Protein AF-A0A7C6DHV8-F1 (afdb_monomer)

Mean predicted aligned error: 17.05 Å

Foldseek 3Di:
DDDDDDDDDDDDDDDDDDDPPPDPPPPVVVPVVVPPDPPVPPVPVVVVVVVVVVVVVFVVQAFDFPVVVCVPQNQACDAPPDDPPDPPVVCPVVSQQGQKGWGWDQDPVRWIKIWIFGHDGGGTHGIDIHGDPPPPPPD

Radius of gyration: 31.38 Å; Cα contacts (8 Å, |Δi|>4): 122; chains: 1; bounding box: 80×44×78 Å

pLDDT: mean 70.02, std 20.0, range [43.06, 97.81]

Secondary structure (DSSP, 8-state):
--------------------SSSSSSTTTTTTGGGS---------HHHHHHHHHHHHHHHHTT-BHHHHHHHH-S-SEETTB-TTS-HHHHHHHHHH-SEEEEEEE-TTS-EEEEEEEEETTEEEEEEEE---------

Sequence (139 aa):
MQARRSSRGRSIAIWLVAAAAGAGLLWVAGRALRRSSVRARPVTDSRGEDFEAFQRLRRAIIGSNKAMITGVFGPPHASAGFASMAPAMLMHSDAARAATWYYPLWRRSGQRAVLVVQFDHDVARDAMLLHPPSTRRMQ

Structure (mmCIF, N/CA/C/O backbone):
data_AF-A0A7C6DHV8-F1
#
_entry.id   AF-A0A7C6DHV8-F1
#
loop_
_atom_site.group_PDB
_atom_site.id
_atom_site.type_symbol
_atom_site.label_atom_id
_atom_site.label_alt_id
_atom_site.label_comp_id
_atom_site.label_asym_id
_atom_site.label_entity_id
_atom_site.label_seq_id
_atom_site.pdbx_PDB_ins_code
_atom_site.Cartn_x
_atom_site.Cartn_y
_atom_site.Cartn_z
_atom_site.occupancy
_atom_site.B_iso_or_equiv
_atom_site.auth_seq_id
_atom_site.auth_comp_id
_atom_site.au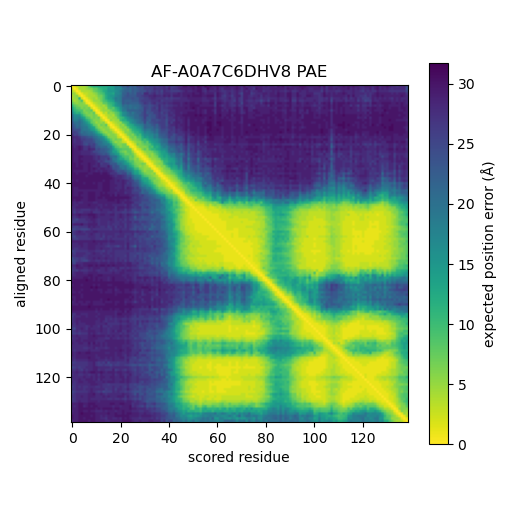th_asym_id
_atom_site.auth_atom_id
_atom_site.pdbx_PDB_model_num
ATOM 1 N N . MET A 1 1 ? -58.840 34.000 -44.389 1.00 47.81 1 MET A N 1
ATOM 2 C CA . MET A 1 1 ? -59.736 32.830 -44.545 1.00 47.81 1 MET A CA 1
ATOM 3 C C . MET A 1 1 ? -59.340 31.822 -43.470 1.00 47.81 1 MET A C 1
ATOM 5 O O . MET A 1 1 ? -58.216 31.355 -43.510 1.00 47.81 1 MET A O 1
ATOM 9 N N . GLN A 1 2 ? -60.002 31.797 -42.304 1.00 47.19 2 GLN A N 1
ATOM 10 C CA . GLN A 1 2 ? -61.169 30.945 -41.965 1.00 47.19 2 GLN A CA 1
ATOM 11 C C . GLN A 1 2 ? -60.953 29.461 -42.322 1.00 47.19 2 GLN A C 1
ATOM 13 O O . GLN A 1 2 ? -60.595 29.184 -43.452 1.00 47.19 2 GLN A O 1
ATOM 18 N N . ALA A 1 3 ? -61.259 28.441 -41.517 1.00 45.97 3 ALA A N 1
ATOM 19 C CA . ALA A 1 3 ? -61.646 28.257 -40.114 1.00 45.97 3 ALA A CA 1
ATOM 20 C C . ALA A 1 3 ? -61.925 26.741 -39.918 1.00 45.97 3 ALA A C 1
ATOM 22 O O . ALA A 1 3 ? -62.131 26.034 -40.898 1.00 45.97 3 ALA A O 1
ATOM 23 N N . ARG A 1 4 ? -62.107 26.335 -38.648 1.00 56.47 4 ARG A N 1
ATOM 24 C CA . ARG A 1 4 ? -62.794 25.131 -38.103 1.00 56.47 4 ARG A CA 1
ATOM 25 C C . ARG A 1 4 ? -61.866 23.999 -37.643 1.00 56.47 4 ARG A C 1
ATOM 27 O O . ARG A 1 4 ? -61.171 23.404 -38.444 1.00 56.47 4 ARG A O 1
ATOM 34 N N . ARG A 1 5 ? -61.704 23.743 -36.333 1.00 55.50 5 ARG A N 1
ATOM 35 C CA . ARG A 1 5 ? -62.658 23.269 -35.285 1.00 55.50 5 ARG A CA 1
ATOM 36 C C . ARG A 1 5 ? -63.347 21.941 -35.629 1.00 55.50 5 ARG A C 1
ATOM 38 O O . ARG A 1 5 ? -64.324 21.967 -36.362 1.00 55.50 5 ARG A O 1
ATOM 45 N N . SER A 1 6 ? -63.003 20.878 -34.897 1.00 54.94 6 SER A N 1
ATOM 46 C CA . SER A 1 6 ? -63.907 20.198 -33.941 1.00 54.94 6 SER A CA 1
ATOM 47 C C . SER A 1 6 ? -63.129 19.114 -33.170 1.00 54.94 6 SER A C 1
ATOM 49 O O . SER A 1 6 ? -62.371 18.384 -33.787 1.00 54.94 6 SER A O 1
ATOM 51 N N . SER A 1 7 ? -63.136 19.067 -31.827 1.00 50.38 7 SER A N 1
ATOM 52 C CA . SER A 1 7 ? -64.203 18.490 -30.971 1.00 50.38 7 SER A CA 1
ATOM 53 C C . SER A 1 7 ? -64.359 16.981 -31.233 1.00 50.38 7 SER A C 1
ATOM 55 O O . SER A 1 7 ? -64.551 16.626 -32.382 1.00 50.38 7 SER A O 1
ATOM 57 N N . ARG A 1 8 ? -64.395 16.032 -30.294 1.00 52.41 8 ARG A N 1
ATOM 58 C CA . ARG A 1 8 ? -64.699 15.981 -28.853 1.00 52.41 8 ARG A CA 1
ATOM 59 C C . ARG A 1 8 ? -64.439 14.527 -28.406 1.00 52.41 8 ARG A C 1
ATOM 61 O O . ARG A 1 8 ? -64.595 13.618 -29.209 1.00 52.41 8 ARG A O 1
ATOM 68 N N . GLY A 1 9 ? -64.184 14.331 -27.115 1.00 47.72 9 GLY A N 1
ATOM 69 C CA . GLY A 1 9 ? -64.211 13.033 -26.419 1.00 47.72 9 GLY A CA 1
ATOM 70 C C . GLY A 1 9 ? -63.106 13.022 -25.366 1.00 47.72 9 GLY A C 1
ATOM 71 O O . GLY A 1 9 ? -61.973 12.731 -25.700 1.00 47.72 9 GLY A O 1
ATOM 72 N N . ARG A 1 10 ? -63.259 13.524 -24.132 1.00 51.81 10 ARG A N 1
ATOM 73 C CA . ARG A 1 10 ? -64.333 13.370 -23.129 1.00 51.81 10 ARG A CA 1
ATOM 74 C C . ARG A 1 10 ? -64.645 11.909 -22.788 1.00 51.81 10 ARG A C 1
ATOM 76 O O . ARG A 1 10 ? -65.670 11.406 -23.215 1.00 51.81 10 ARG A O 1
ATOM 83 N N . SER A 1 11 ? -63.790 11.340 -21.937 1.00 49.16 11 SER A N 1
ATOM 84 C CA . SER A 1 11 ? -64.122 10.343 -20.903 1.00 49.16 11 SER A CA 1
ATOM 85 C C . SER A 1 11 ? -63.106 10.543 -19.767 1.00 49.16 11 SER A C 1
ATOM 87 O O . SER A 1 11 ? -62.008 10.010 -19.813 1.00 49.16 11 SER A O 1
ATOM 89 N N . ILE A 1 12 ? -63.234 11.557 -18.907 1.00 54.22 12 ILE A N 1
ATOM 90 C CA . ILE A 1 12 ? -63.965 11.506 -17.627 1.00 54.22 12 ILE A CA 1
ATOM 91 C C . ILE A 1 12 ? -64.208 10.070 -17.145 1.00 54.22 12 ILE A C 1
ATOM 93 O O . ILE A 1 12 ? -65.238 9.478 -17.437 1.00 54.22 12 ILE A O 1
ATOM 97 N N . ALA A 1 13 ? -63.271 9.551 -16.358 1.00 53.28 13 ALA A N 1
ATOM 98 C CA . ALA A 1 13 ? -63.557 8.547 -15.344 1.00 53.28 13 ALA A CA 1
ATOM 99 C C . ALA A 1 13 ? -62.917 9.029 -14.041 1.00 53.28 13 ALA A C 1
ATOM 101 O O . ALA A 1 13 ? -61.777 8.724 -13.702 1.00 53.28 13 ALA A O 1
ATOM 102 N N . ILE A 1 14 ? -63.676 9.891 -13.373 1.00 53.91 14 ILE A N 1
ATOM 103 C CA . ILE A 1 14 ? -63.526 10.223 -11.965 1.00 53.91 14 ILE A CA 1
ATOM 104 C C . ILE A 1 14 ? -63.864 8.940 -11.203 1.00 53.91 14 ILE A C 1
ATOM 106 O O . ILE A 1 14 ? -65.024 8.542 -11.185 1.00 53.91 14 ILE A O 1
ATOM 110 N N . TRP A 1 15 ? -62.875 8.309 -10.577 1.00 50.47 15 TRP A N 1
ATOM 111 C CA . TRP A 1 15 ? -63.130 7.426 -9.442 1.00 50.47 15 TRP A CA 1
ATOM 112 C C . TRP A 1 15 ? -62.610 8.118 -8.194 1.00 50.47 15 TRP A C 1
ATOM 114 O O . TRP A 1 15 ? -61.416 8.215 -7.924 1.00 50.47 15 TRP A O 1
ATOM 124 N N . LEU A 1 16 ? -63.581 8.701 -7.511 1.00 49.03 16 LEU A N 1
ATOM 125 C CA . LEU A 1 16 ? -63.501 9.318 -6.208 1.00 49.03 16 LEU A CA 1
ATOM 126 C C . LEU A 1 16 ? -63.778 8.220 -5.164 1.00 49.03 16 LEU A C 1
ATOM 128 O O . LEU A 1 16 ? -64.612 7.348 -5.394 1.00 49.03 16 LEU A O 1
ATOM 132 N N . VAL A 1 17 ? -63.157 8.385 -3.995 1.00 45.34 17 VAL A N 1
ATOM 133 C CA . VAL A 1 17 ? -63.607 7.949 -2.658 1.00 45.34 17 VAL A CA 1
ATOM 134 C C . VAL A 1 17 ? -62.862 6.776 -1.989 1.00 45.34 17 VAL A C 1
ATOM 136 O O . VAL A 1 17 ? -62.861 5.640 -2.441 1.00 45.34 17 VAL A O 1
ATOM 139 N N . ALA A 1 18 ? -62.373 7.135 -0.792 1.00 43.88 18 ALA A N 1
ATOM 140 C CA . ALA A 1 18 ? -62.173 6.357 0.434 1.00 43.88 18 ALA A CA 1
ATOM 141 C C . ALA A 1 18 ? -60.880 5.556 0.632 1.00 43.88 18 ALA A C 1
ATOM 143 O O . ALA A 1 18 ? -60.786 4.393 0.266 1.00 43.88 18 ALA A O 1
ATOM 144 N N . ALA A 1 19 ? -59.972 6.139 1.427 1.00 46.16 19 ALA A N 1
ATOM 145 C CA . ALA A 1 19 ? -59.460 5.479 2.638 1.00 46.16 19 ALA A CA 1
ATOM 146 C C . ALA A 1 19 ? -58.757 6.490 3.570 1.00 46.16 19 ALA A C 1
ATOM 148 O O . ALA A 1 19 ? -57.554 6.426 3.815 1.00 46.16 19 ALA A O 1
ATOM 149 N N . ALA A 1 20 ? -59.520 7.439 4.117 1.00 50.28 20 ALA A N 1
ATOM 150 C CA . ALA A 1 20 ? -59.099 8.246 5.261 1.00 50.28 20 ALA A CA 1
ATOM 151 C C . ALA A 1 20 ? -59.541 7.547 6.560 1.00 50.28 20 ALA A C 1
ATOM 153 O O . ALA A 1 20 ? -60.569 7.907 7.115 1.00 50.28 20 ALA A O 1
ATOM 154 N N . ALA A 1 21 ? -58.815 6.513 7.009 1.00 47.78 21 ALA A N 1
ATOM 155 C CA . ALA A 1 21 ? -59.006 5.916 8.348 1.00 47.78 21 ALA A CA 1
ATOM 156 C C . ALA A 1 21 ? -57.865 4.975 8.811 1.00 47.78 21 ALA A C 1
ATOM 158 O O . ALA A 1 21 ? -58.087 4.132 9.673 1.00 47.78 21 ALA A O 1
ATOM 159 N N . GLY A 1 22 ? -56.650 5.059 8.249 1.00 43.34 22 GLY A N 1
ATOM 160 C CA . GLY A 1 22 ? -55.616 4.031 8.480 1.00 43.34 22 GLY A CA 1
ATOM 161 C C . GLY A 1 22 ? -54.220 4.518 8.871 1.00 43.34 22 GLY A C 1
ATOM 162 O O . GLY A 1 22 ? -53.310 3.703 8.953 1.00 43.34 22 GLY A O 1
ATOM 163 N N . ALA A 1 23 ? -54.005 5.819 9.089 1.00 46.62 23 ALA A N 1
ATOM 164 C CA . ALA A 1 23 ? -52.652 6.377 9.239 1.00 46.62 23 ALA A CA 1
ATOM 165 C C . ALA A 1 23 ? -52.288 6.831 10.668 1.00 46.62 23 ALA A C 1
ATOM 167 O O . ALA A 1 23 ? -51.226 7.411 10.870 1.00 46.62 23 ALA A O 1
ATOM 168 N N . GLY A 1 24 ? -53.143 6.581 11.668 1.00 43.56 24 GLY A N 1
ATOM 169 C CA . GLY A 1 24 ? -52.908 7.023 13.053 1.00 43.56 24 GLY A CA 1
ATOM 170 C C . GLY A 1 24 ? -52.180 6.016 13.955 1.00 43.56 24 GLY A C 1
ATOM 171 O O . GLY A 1 24 ? -51.538 6.411 14.921 1.00 43.56 24 GLY A O 1
ATOM 172 N N . LEU A 1 25 ? -52.238 4.717 13.643 1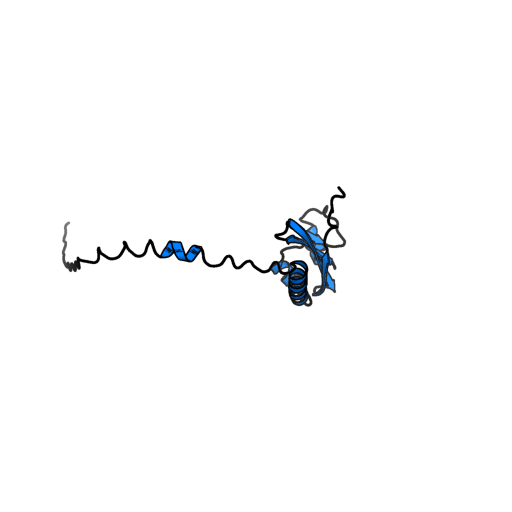.00 45.84 25 LEU A N 1
ATOM 173 C CA . LEU A 1 25 ? -51.753 3.647 14.536 1.00 45.84 25 LEU A CA 1
ATOM 174 C C . LEU A 1 25 ? -50.368 3.086 14.176 1.00 45.84 25 LEU A C 1
ATOM 176 O O . LEU A 1 25 ? -49.782 2.346 14.961 1.00 45.84 25 LEU A O 1
ATOM 180 N N . LEU A 1 26 ? -49.796 3.479 13.036 1.00 48.28 26 LEU A N 1
ATOM 181 C CA . LEU A 1 26 ? -48.480 2.998 12.594 1.00 48.28 26 LEU A CA 1
ATOM 182 C C . LEU A 1 26 ? -47.299 3.836 13.105 1.00 48.28 26 LEU A C 1
ATOM 184 O O . LEU A 1 26 ? -46.161 3.370 13.069 1.00 48.28 26 LEU A O 1
ATOM 188 N N . TRP A 1 27 ? -47.532 5.043 13.629 1.00 46.44 27 TRP A N 1
ATOM 189 C CA . TRP A 1 27 ? -46.426 5.916 14.038 1.00 46.44 27 TRP A CA 1
ATOM 190 C C . TRP A 1 27 ? -45.924 5.672 15.471 1.00 46.44 27 TRP A C 1
ATOM 192 O O . TRP A 1 27 ? -44.782 5.998 15.790 1.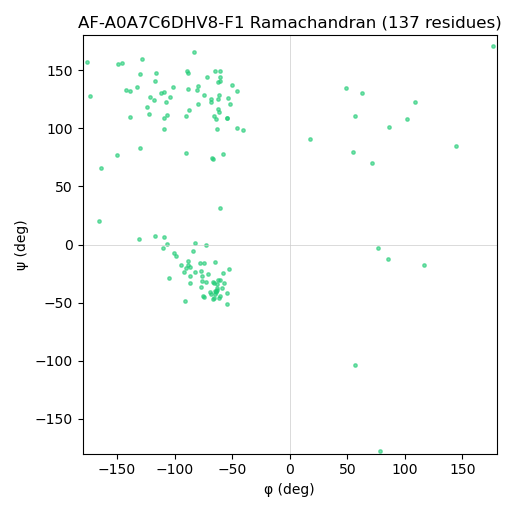00 46.44 27 TRP A O 1
ATOM 202 N N . VAL A 1 28 ? -46.720 5.021 16.327 1.00 49.62 28 VAL A N 1
ATOM 203 C CA . VAL A 1 28 ? -46.320 4.728 17.719 1.00 49.62 28 VAL A CA 1
ATOM 204 C C . VAL A 1 28 ? -45.522 3.418 17.831 1.00 49.62 28 VAL A C 1
ATOM 206 O O . VAL A 1 28 ? -44.635 3.309 18.677 1.00 49.62 28 VAL A O 1
ATOM 209 N N . ALA A 1 29 ? -45.717 2.458 16.918 1.00 48.53 29 ALA A N 1
ATOM 210 C CA . ALA A 1 29 ? -44.968 1.194 16.918 1.00 48.53 29 ALA A CA 1
ATOM 211 C C . ALA A 1 29 ? -43.526 1.320 16.374 1.00 48.53 29 ALA A C 1
ATOM 213 O O . ALA A 1 29 ? -42.652 0.529 16.727 1.00 48.53 29 ALA A O 1
ATOM 214 N N . GLY A 1 30 ? -43.231 2.344 15.563 1.00 43.06 30 GLY A N 1
ATOM 215 C CA . GLY A 1 30 ? -41.911 2.521 14.942 1.00 43.06 30 GLY A CA 1
ATOM 216 C C . GLY A 1 30 ? -40.805 3.013 15.885 1.00 43.06 30 GLY A C 1
ATOM 217 O O . GLY A 1 30 ? -39.622 2.905 15.558 1.00 43.06 30 GLY A O 1
ATOM 218 N N . ARG A 1 31 ? -41.150 3.547 17.066 1.00 49.88 31 ARG A N 1
ATOM 219 C CA . ARG A 1 31 ? -40.158 4.150 17.977 1.00 49.88 31 ARG A CA 1
ATOM 220 C C . ARG A 1 31 ? -39.623 3.186 19.042 1.00 49.88 31 ARG A C 1
ATOM 222 O O . ARG A 1 31 ? -38.542 3.430 19.575 1.00 49.88 31 ARG A O 1
ATOM 229 N N . ALA A 1 32 ? -40.311 2.073 19.303 1.00 47.34 32 ALA A N 1
ATOM 230 C CA . ALA A 1 32 ? -39.889 1.080 20.297 1.00 47.34 32 ALA A CA 1
ATOM 231 C C . ALA A 1 32 ? -38.827 0.092 19.770 1.00 47.34 32 ALA A C 1
ATOM 233 O O . ALA A 1 32 ? -38.020 -0.409 20.547 1.00 47.34 32 ALA A O 1
ATOM 234 N N . LEU A 1 33 ? -38.736 -0.120 18.451 1.00 49.66 33 LEU A N 1
ATOM 235 C CA . LEU A 1 33 ? -37.736 -1.018 17.850 1.00 49.66 33 LEU A CA 1
ATOM 236 C C . LEU A 1 33 ? -36.357 -0.370 17.622 1.00 49.66 33 LEU A C 1
ATOM 238 O O . LEU A 1 33 ? -35.401 -1.065 17.296 1.00 49.66 33 LEU A O 1
ATOM 242 N N . ARG A 1 34 ? -36.198 0.941 17.864 1.00 49.25 34 ARG A N 1
ATOM 243 C CA . ARG A 1 34 ? -34.883 1.618 17.811 1.00 49.25 34 ARG A CA 1
ATOM 244 C C . ARG A 1 34 ? -34.042 1.474 19.086 1.00 49.25 34 ARG A C 1
ATOM 246 O O . ARG A 1 34 ? -32.949 2.030 19.144 1.00 49.25 34 ARG A O 1
ATOM 253 N N . ARG A 1 35 ? -34.529 0.752 20.102 1.00 51.09 35 ARG A N 1
ATOM 254 C CA . ARG A 1 35 ? -33.793 0.485 21.354 1.00 51.09 35 ARG A CA 1
ATOM 255 C C . ARG A 1 35 ? -33.264 -0.940 21.493 1.00 51.09 35 ARG A C 1
ATOM 257 O O . ARG A 1 35 ? -32.593 -1.234 22.478 1.00 51.09 35 ARG A O 1
ATOM 264 N N . SER A 1 36 ? -33.484 -1.803 20.510 1.00 44.50 36 SER A N 1
ATOM 265 C CA . SER A 1 36 ? -33.016 -3.181 20.592 1.00 44.50 36 SER A CA 1
ATOM 266 C C . SER A 1 36 ? -31.621 -3.307 20.001 1.00 44.50 36 SER A C 1
ATOM 268 O O . SER A 1 36 ? -31.416 -3.237 18.792 1.00 44.50 36 SER A O 1
ATOM 270 N N . SER A 1 37 ? -30.670 -3.558 20.895 1.00 49.78 37 SER A N 1
ATOM 271 C CA . SER A 1 37 ? -29.325 -4.052 20.620 1.00 49.78 37 SER A CA 1
ATOM 272 C C . SER A 1 37 ? -28.355 -3.072 19.954 1.00 49.78 37 SER A C 1
ATOM 274 O O . SER A 1 37 ? -27.761 -3.351 18.916 1.00 49.78 37 SER A O 1
ATOM 276 N N . VAL A 1 38 ? -27.955 -2.058 20.728 1.00 48.31 38 VAL A N 1
ATOM 277 C CA . VAL A 1 38 ? -26.513 -1.943 21.002 1.00 48.31 38 VAL A CA 1
ATOM 278 C C . VAL A 1 38 ? -26.113 -3.271 21.655 1.00 48.31 38 VAL A C 1
ATOM 280 O O . VAL A 1 38 ? -26.049 -3.394 22.873 1.00 48.31 38 VAL A O 1
ATOM 283 N N . ARG A 1 39 ? -25.953 -4.329 20.842 1.00 49.50 39 ARG A N 1
ATOM 284 C CA . ARG A 1 39 ? -25.115 -5.457 21.220 1.00 49.50 39 ARG A CA 1
ATOM 285 C C . ARG A 1 39 ? -23.809 -4.767 21.530 1.00 49.50 39 ARG A C 1
ATOM 287 O O . ARG A 1 39 ? -23.205 -4.197 20.621 1.00 49.50 39 ARG A O 1
ATOM 294 N N . ALA A 1 40 ? -23.464 -4.723 22.814 1.00 47.78 40 ALA A N 1
ATOM 295 C CA . ALA A 1 40 ? -22.102 -4.521 23.237 1.00 47.78 40 ALA A CA 1
ATOM 296 C C . ALA A 1 40 ? -21.305 -5.470 22.352 1.00 47.78 40 ALA A C 1
ATOM 298 O O . ALA A 1 40 ? -21.366 -6.690 22.515 1.00 47.78 40 ALA A O 1
ATOM 299 N N . ARG A 1 41 ? -20.703 -4.909 21.296 1.00 50.78 41 ARG A N 1
ATOM 300 C CA . ARG A 1 41 ? -19.687 -5.611 20.542 1.00 50.78 41 ARG A CA 1
ATOM 301 C C . ARG A 1 41 ? -18.742 -6.030 21.656 1.00 50.78 41 ARG A C 1
ATOM 303 O O . ARG A 1 41 ? -18.338 -5.132 22.409 1.00 50.78 41 ARG A O 1
ATOM 310 N N . PRO A 1 42 ? -18.483 -7.335 21.853 1.00 44.72 42 PRO A N 1
ATOM 311 C CA . PRO A 1 42 ? -17.394 -7.706 22.730 1.00 44.72 42 PRO A CA 1
ATOM 312 C C . PRO A 1 42 ? -16.238 -6.811 22.304 1.00 44.72 42 PRO A C 1
ATOM 314 O O . PRO A 1 42 ? -16.049 -6.576 21.104 1.00 44.72 42 PRO A O 1
ATOM 317 N N . VAL A 1 43 ? -15.586 -6.180 23.276 1.00 50.59 43 VAL A N 1
ATOM 318 C CA . VAL A 1 43 ? -14.332 -5.474 23.039 1.00 50.59 43 VAL A CA 1
ATOM 319 C C . VAL A 1 43 ? -13.350 -6.581 22.677 1.00 50.59 43 VAL A C 1
ATOM 321 O O . VAL A 1 43 ? -12.586 -7.061 23.504 1.00 50.59 43 VAL A O 1
ATOM 324 N N . THR A 1 44 ? -13.503 -7.103 21.461 1.00 53.22 44 THR A N 1
ATOM 325 C CA . THR A 1 44 ? -12.598 -8.025 20.825 1.00 53.22 44 THR A CA 1
ATOM 326 C C . THR A 1 44 ? -11.336 -7.216 20.729 1.00 53.22 44 THR A C 1
ATOM 328 O O . THR A 1 44 ? -11.331 -6.125 20.150 1.00 53.22 44 THR A O 1
ATOM 331 N N . ASP A 1 45 ? -10.325 -7.715 21.419 1.00 51.03 45 ASP A N 1
ATOM 332 C CA . ASP A 1 45 ? -8.984 -7.180 21.476 1.00 51.03 45 ASP A CA 1
ATOM 333 C C . ASP A 1 45 ? -8.586 -6.712 20.069 1.00 51.03 45 ASP A C 1
ATOM 335 O O . ASP A 1 45 ? -8.280 -7.510 19.180 1.00 51.03 45 ASP A O 1
ATOM 339 N N . SER A 1 46 ? -8.703 -5.404 19.813 1.00 54.31 46 SER A N 1
ATOM 340 C CA . SER A 1 46 ? -8.734 -4.861 18.443 1.00 54.31 46 SER A CA 1
ATOM 341 C C . SER A 1 46 ? -7.411 -5.099 17.714 1.00 54.31 46 SER A C 1
ATOM 343 O O . SER A 1 46 ? -7.331 -5.055 16.491 1.00 54.31 46 SER A O 1
ATOM 345 N N . ARG A 1 47 ? -6.378 -5.443 18.489 1.00 59.53 47 ARG A N 1
ATOM 346 C CA . ARG A 1 47 ? -5.063 -5.880 18.038 1.00 59.53 47 ARG A CA 1
ATOM 347 C C . ARG A 1 47 ? -5.101 -7.129 17.156 1.00 59.53 47 ARG A C 1
ATOM 349 O O . ARG A 1 47 ? -4.311 -7.205 16.220 1.00 59.53 47 ARG A O 1
ATOM 356 N N . GLY A 1 48 ? -5.985 -8.088 17.440 1.00 62.91 48 GLY A N 1
ATOM 357 C CA . GLY A 1 48 ? -6.105 -9.323 16.656 1.00 62.91 48 GLY A CA 1
ATOM 358 C C . GLY A 1 48 ? -6.806 -9.101 15.315 1.00 62.91 48 GLY A C 1
ATOM 359 O O . GLY A 1 48 ? -6.324 -9.546 14.274 1.00 62.91 48 GLY A O 1
ATOM 360 N N . GLU A 1 49 ? -7.901 -8.335 15.326 1.00 70.06 49 GLU A N 1
ATOM 361 C CA . GLU A 1 49 ? -8.691 -8.042 14.120 1.00 70.06 49 GLU A CA 1
ATOM 362 C C . GLU A 1 49 ? -7.884 -7.251 13.079 1.00 70.06 49 GLU A C 1
ATOM 364 O O . GLU A 1 49 ? -7.980 -7.509 11.876 1.00 70.06 49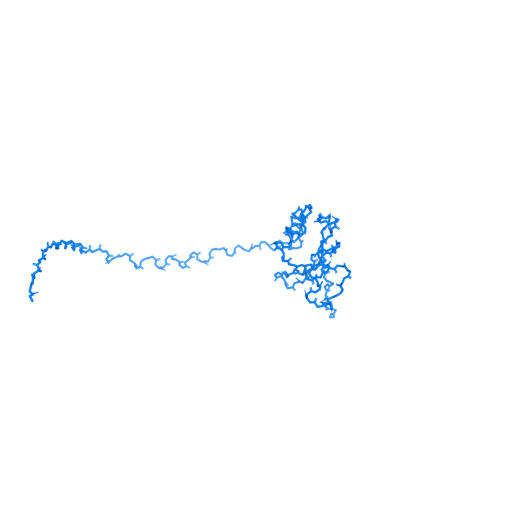 GLU A O 1
ATOM 369 N N . ASP A 1 50 ? -7.040 -6.324 13.537 1.00 77.12 50 ASP A N 1
ATOM 370 C CA . ASP A 1 50 ? -6.161 -5.536 12.672 1.00 77.12 50 ASP A CA 1
ATOM 371 C C . ASP A 1 50 ? -5.122 -6.391 11.952 1.00 77.12 50 ASP A C 1
ATOM 373 O O . ASP A 1 50 ? -4.835 -6.172 10.772 1.00 77.12 50 ASP A O 1
ATOM 377 N N . PHE A 1 51 ? -4.565 -7.374 12.660 1.00 81.12 51 PHE A N 1
ATOM 378 C CA . PHE A 1 51 ? -3.585 -8.287 12.097 1.00 81.12 51 PHE A CA 1
ATOM 379 C C . PHE A 1 51 ? -4.220 -9.173 11.024 1.00 81.12 51 PHE A C 1
ATOM 381 O O . PHE A 1 51 ? -3.689 -9.271 9.921 1.00 81.12 51 PHE A O 1
ATOM 388 N N . GLU A 1 52 ? -5.388 -9.762 11.285 1.00 87.25 52 GLU A N 1
ATOM 389 C CA . GLU A 1 52 ? -6.088 -10.581 10.289 1.00 87.25 52 GLU A CA 1
ATOM 390 C C . GLU A 1 52 ? -6.550 -9.776 9.069 1.00 87.25 52 GLU A C 1
ATOM 392 O O . GLU A 1 52 ? -6.469 -10.248 7.928 1.00 87.25 52 GLU A O 1
ATOM 397 N N . ALA A 1 53 ? -7.043 -8.553 9.285 1.00 86.31 53 ALA A N 1
ATOM 398 C CA . ALA A 1 53 ? -7.385 -7.636 8.204 1.00 86.31 53 ALA A CA 1
ATOM 399 C C . ALA A 1 53 ? -6.153 -7.318 7.349 1.00 86.31 53 ALA A C 1
ATOM 401 O O . ALA A 1 53 ? -6.218 -7.409 6.120 1.00 86.31 53 ALA A O 1
ATOM 402 N N . PHE A 1 54 ? -5.013 -7.042 7.987 1.00 89.56 54 PHE A N 1
ATOM 403 C CA . PHE A 1 54 ? -3.758 -6.828 7.282 1.00 89.56 54 PHE A CA 1
ATOM 404 C C . PHE A 1 54 ? -3.291 -8.080 6.530 1.00 89.56 54 PHE A C 1
ATOM 406 O O . PHE A 1 54 ? -2.884 -7.964 5.382 1.00 89.56 54 PHE A O 1
ATOM 413 N N . GLN A 1 55 ? -3.408 -9.283 7.095 1.00 92.38 55 GLN A N 1
ATOM 414 C CA . GLN A 1 55 ? -3.016 -10.513 6.393 1.00 92.38 55 GLN A CA 1
ATOM 415 C C . GLN A 1 55 ? -3.889 -10.804 5.167 1.00 92.38 55 GLN A C 1
ATOM 417 O O . GLN A 1 55 ? -3.412 -11.348 4.169 1.00 92.38 55 GLN A O 1
ATOM 422 N N . ARG A 1 56 ? -5.177 -10.447 5.209 1.00 93.50 56 ARG A N 1
ATOM 423 C CA . ARG A 1 56 ? -6.045 -10.490 4.022 1.00 93.50 56 ARG A CA 1
ATOM 424 C C . ARG A 1 56 ? -5.599 -9.476 2.977 1.00 93.50 56 ARG A C 1
ATOM 426 O O . ARG A 1 56 ? -5.471 -9.839 1.812 1.00 93.50 56 ARG A O 1
ATOM 433 N N . LEU A 1 57 ? -5.311 -8.247 3.401 1.00 92.62 57 LEU A N 1
ATOM 434 C CA . LEU A 1 57 ? -4.819 -7.210 2.504 1.00 92.62 57 LEU A CA 1
ATOM 435 C C . LEU A 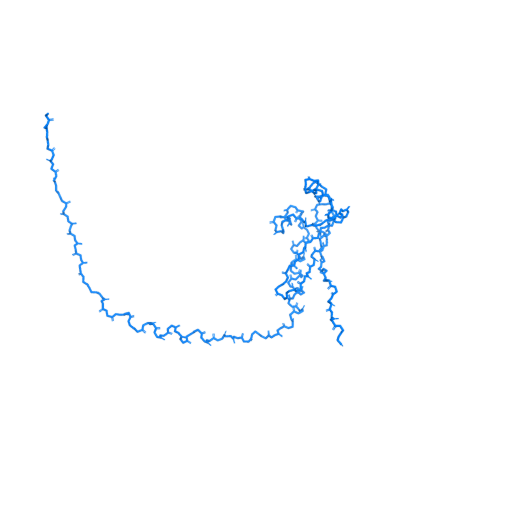1 57 ? -3.477 -7.599 1.869 1.00 92.62 57 LEU A C 1
ATOM 437 O O . LEU A 1 57 ? -3.329 -7.506 0.657 1.00 92.62 57 LEU A O 1
ATOM 441 N N . ARG A 1 58 ? -2.528 -8.099 2.665 1.00 94.69 58 ARG A N 1
ATOM 442 C CA . ARG A 1 58 ? -1.228 -8.588 2.199 1.00 94.69 58 ARG A CA 1
ATOM 443 C C . ARG A 1 58 ? -1.420 -9.643 1.120 1.00 94.69 58 ARG A C 1
ATOM 445 O O . ARG A 1 58 ? -0.887 -9.476 0.036 1.00 94.69 58 ARG A O 1
ATOM 452 N N . ARG A 1 59 ? -2.249 -10.664 1.355 1.00 95.75 59 ARG A N 1
ATOM 453 C CA . ARG A 1 59 ? -2.543 -11.694 0.341 1.00 95.75 59 ARG A CA 1
ATOM 454 C C . ARG A 1 59 ? -3.113 -11.136 -0.965 1.00 95.75 59 ARG A C 1
ATOM 456 O O . ARG A 1 59 ? -2.824 -11.702 -2.008 1.00 95.75 59 ARG A O 1
ATOM 463 N N . ALA A 1 60 ? -3.894 -10.058 -0.914 1.00 96.06 60 ALA A N 1
ATOM 464 C CA . ALA A 1 60 ? -4.408 -9.401 -2.115 1.00 96.06 60 ALA A CA 1
ATOM 465 C C . ALA A 1 60 ? -3.342 -8.555 -2.837 1.00 96.06 60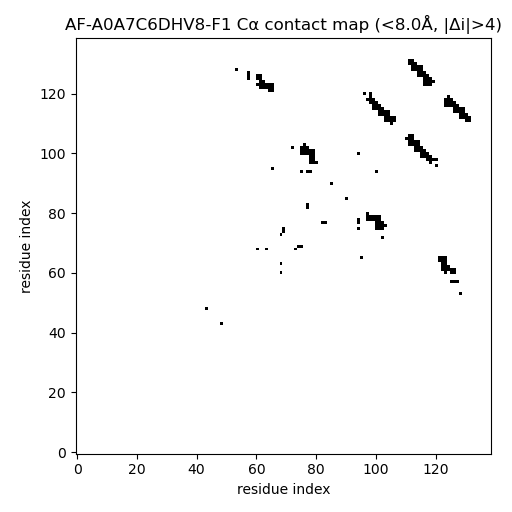 ALA A C 1
ATOM 467 O O . ALA A 1 60 ? -3.372 -8.429 -4.057 1.00 96.06 60 ALA A O 1
ATOM 468 N N . ILE A 1 61 ? -2.394 -7.974 -2.097 1.00 96.81 61 ILE A N 1
ATOM 469 C CA . ILE A 1 61 ? -1.313 -7.163 -2.667 1.00 96.81 61 ILE A CA 1
ATOM 470 C C . ILE A 1 61 ? -0.265 -8.046 -3.348 1.00 96.81 61 ILE A C 1
ATOM 472 O O . ILE A 1 61 ? 0.167 -7.722 -4.448 1.00 96.81 61 ILE A O 1
ATOM 476 N N . ILE A 1 62 ? 0.156 -9.145 -2.720 1.00 97.44 62 ILE A N 1
ATOM 477 C CA . ILE A 1 62 ? 1.225 -10.001 -3.254 1.00 97.44 62 ILE A CA 1
ATOM 478 C C . ILE A 1 62 ? 0.818 -10.573 -4.615 1.00 97.44 62 ILE A C 1
ATOM 480 O O . ILE A 1 62 ? -0.251 -11.158 -4.756 1.00 97.44 62 ILE A O 1
ATOM 484 N N . GLY A 1 63 ? 1.685 -10.413 -5.616 1.00 97.06 63 GLY A N 1
ATOM 485 C CA . GLY A 1 63 ? 1.425 -10.820 -6.998 1.00 97.06 63 GLY A CA 1
ATOM 486 C C . GLY A 1 63 ? 0.665 -9.785 -7.834 1.00 97.06 63 GLY A C 1
ATOM 487 O O . GLY A 1 63 ? 0.648 -9.906 -9.057 1.00 97.06 63 GLY A O 1
ATOM 488 N N . SER A 1 64 ? 0.094 -8.746 -7.217 1.00 97.81 64 SER A N 1
ATOM 489 C CA . SER A 1 64 ? -0.507 -7.631 -7.953 1.00 97.81 64 SER A CA 1
ATOM 490 C C . SER A 1 64 ? 0.572 -6.769 -8.602 1.00 97.81 64 SER A C 1
ATOM 492 O O . SER A 1 64 ? 1.648 -6.562 -8.033 1.00 97.81 64 SER A O 1
ATOM 494 N N . ASN A 1 65 ? 0.280 -6.242 -9.792 1.00 97.00 65 ASN A N 1
ATOM 495 C CA . ASN A 1 65 ? 1.177 -5.305 -10.456 1.00 97.00 65 ASN A CA 1
ATOM 496 C C . ASN A 1 65 ? 0.989 -3.865 -9.946 1.00 97.00 65 ASN A C 1
ATOM 498 O O . ASN A 1 65 ? -0.009 -3.538 -9.292 1.00 97.00 65 ASN A O 1
ATOM 502 N N . LYS A 1 66 ? 1.946 -2.985 -10.260 1.00 94.75 66 LYS A N 1
ATOM 503 C CA . LYS A 1 66 ? 1.909 -1.567 -9.868 1.00 94.75 66 LYS A CA 1
ATOM 504 C C . LYS A 1 66 ? 0.627 -0.867 -10.312 1.00 94.75 66 LYS A C 1
ATOM 506 O O . LYS A 1 66 ? 0.047 -0.135 -9.516 1.00 94.75 66 LYS A O 1
ATOM 511 N N . ALA A 1 67 ? 0.155 -1.130 -11.532 1.00 94.12 67 ALA A N 1
ATOM 512 C CA . ALA A 1 67 ? -1.065 -0.527 -12.077 1.00 94.12 67 ALA A CA 1
ATOM 513 C C . ALA A 1 67 ? -2.336 -0.910 -11.294 1.00 94.12 67 ALA A C 1
ATOM 515 O O . ALA A 1 67 ? -3.211 -0.077 -11.066 1.00 94.12 67 ALA A O 1
ATOM 516 N N . MET A 1 68 ? -2.445 -2.162 -10.849 1.00 96.25 68 MET A N 1
ATOM 517 C CA . MET A 1 68 ? -3.571 -2.615 -10.032 1.00 96.25 68 MET A CA 1
ATOM 518 C C . MET A 1 68 ? -3.539 -1.964 -8.648 1.00 96.25 68 MET A C 1
ATOM 520 O O . MET A 1 68 ? -4.563 -1.490 -8.159 1.00 96.25 68 MET A O 1
ATOM 524 N N . ILE A 1 69 ? -2.356 -1.888 -8.036 1.00 95.12 69 ILE A N 1
ATOM 525 C CA . ILE A 1 69 ? -2.180 -1.259 -6.723 1.00 95.12 69 ILE A CA 1
ATOM 526 C C . ILE A 1 69 ? -2.489 0.239 -6.797 1.00 95.12 69 ILE A C 1
ATOM 528 O O . ILE A 1 69 ? -3.209 0.739 -5.933 1.00 95.12 69 ILE A O 1
ATOM 532 N N . THR A 1 70 ? -2.043 0.952 -7.837 1.00 93.31 70 THR A N 1
ATOM 533 C CA . THR A 1 70 ? -2.407 2.367 -8.022 1.00 93.31 70 THR A CA 1
ATOM 534 C C . THR A 1 70 ? -3.885 2.566 -8.325 1.00 93.31 70 THR A C 1
ATOM 536 O O . THR A 1 70 ? -4.453 3.560 -7.884 1.00 93.31 70 THR A O 1
ATOM 539 N N . GLY A 1 71 ? -4.540 1.627 -9.010 1.00 93.38 71 GLY A N 1
ATOM 540 C CA . GLY A 1 71 ? -5.989 1.667 -9.211 1.00 93.38 71 GLY A CA 1
ATOM 541 C C . GLY A 1 71 ? -6.788 1.592 -7.904 1.00 93.38 71 GLY A C 1
ATOM 542 O O . GLY A 1 71 ? -7.863 2.178 -7.809 1.00 93.38 71 GLY A O 1
ATOM 543 N N . VAL A 1 72 ? -6.257 0.908 -6.884 1.00 93.12 72 VAL A N 1
ATOM 544 C CA . VAL A 1 72 ? -6.917 0.736 -5.578 1.00 93.12 72 VAL A CA 1
ATOM 545 C C . VAL A 1 72 ? -6.541 1.837 -4.589 1.00 93.12 72 VAL A C 1
ATOM 547 O O . VAL A 1 72 ? -7.410 2.404 -3.929 1.00 93.12 72 VAL A O 1
ATOM 550 N N . PHE A 1 73 ? -5.247 2.123 -4.457 1.00 91.56 73 PHE A N 1
ATOM 551 C CA . PHE A 1 73 ? -4.720 3.031 -3.435 1.00 91.56 73 PHE A CA 1
ATOM 552 C C . PHE A 1 73 ? -4.455 4.447 -3.947 1.00 91.56 73 PHE A C 1
ATOM 554 O O . PHE A 1 73 ? -4.175 5.339 -3.148 1.00 91.56 73 PHE A O 1
ATOM 561 N N . GLY A 1 74 ? -4.531 4.663 -5.258 1.00 90.19 74 GLY A N 1
ATOM 562 C CA . GLY A 1 74 ? -4.018 5.867 -5.896 1.00 90.19 74 GLY A CA 1
ATOM 563 C C . GLY A 1 74 ? -2.494 5.835 -6.081 1.00 90.19 74 GLY A C 1
ATOM 564 O O . GLY A 1 74 ? -1.824 4.840 -5.769 1.00 90.19 74 GLY A O 1
ATOM 565 N N . PRO A 1 75 ? -1.917 6.925 -6.615 1.00 89.31 75 PRO A N 1
ATOM 566 C CA . PRO A 1 75 ? -0.472 7.055 -6.738 1.00 89.31 75 PRO A CA 1
ATOM 567 C C . PRO A 1 75 ? 0.200 6.994 -5.353 1.00 89.31 75 PRO A C 1
ATOM 569 O O . PRO A 1 75 ? -0.363 7.486 -4.369 1.00 89.31 75 PRO A O 1
ATOM 572 N N . PRO A 1 76 ? 1.396 6.390 -5.243 1.00 86.12 76 PRO A N 1
ATOM 573 C CA . PRO A 1 76 ? 2.112 6.329 -3.974 1.00 86.12 76 PRO A CA 1
ATOM 574 C C . PRO A 1 76 ? 2.462 7.737 -3.479 1.00 86.12 76 PRO A C 1
ATOM 576 O O . PRO A 1 76 ? 2.869 8.599 -4.255 1.00 86.12 76 PRO A O 1
ATOM 579 N N . HIS A 1 77 ? 2.339 7.965 -2.168 1.00 77.62 77 HIS A N 1
ATOM 580 C CA . HIS A 1 77 ? 2.692 9.255 -1.559 1.00 77.62 77 HIS A CA 1
ATOM 581 C C . HIS A 1 77 ? 4.206 9.473 -1.509 1.00 77.62 77 HIS A C 1
ATOM 583 O O . HIS A 1 77 ? 4.680 10.606 -1.559 1.00 77.62 77 HIS A O 1
ATOM 589 N N . ALA A 1 78 ? 4.959 8.386 -1.360 1.00 73.19 78 ALA A N 1
ATOM 590 C CA . ALA A 1 78 ? 6.409 8.386 -1.405 1.00 73.19 78 ALA A CA 1
ATOM 591 C C . ALA A 1 78 ? 6.908 7.049 -1.954 1.00 73.19 78 ALA A C 1
ATOM 593 O O . ALA A 1 78 ? 6.251 6.012 -1.819 1.00 73.19 78 ALA A O 1
ATOM 594 N N . SER A 1 79 ? 8.105 7.071 -2.527 1.00 73.00 79 SER A N 1
ATOM 595 C CA . SER A 1 79 ? 8.785 5.893 -3.046 1.00 73.00 79 SER A CA 1
ATOM 596 C C . SER A 1 79 ? 10.237 5.872 -2.575 1.00 73.00 79 SER A C 1
ATOM 598 O O . SER A 1 79 ? 10.902 6.910 -2.599 1.00 73.00 79 SER A O 1
ATOM 600 N N . ALA A 1 80 ? 10.740 4.716 -2.131 1.00 61.91 80 ALA A N 1
ATOM 601 C CA . ALA A 1 80 ? 12.119 4.620 -1.644 1.00 61.91 80 ALA A CA 1
ATOM 602 C C . ALA A 1 80 ? 13.085 4.962 -2.787 1.00 61.91 80 ALA A C 1
ATOM 604 O O . ALA A 1 80 ? 12.992 4.375 -3.863 1.00 61.91 80 ALA A O 1
ATOM 605 N N . GLY A 1 81 ? 13.975 5.927 -2.549 1.00 52.00 81 GLY A N 1
ATOM 606 C CA . GLY A 1 81 ? 14.885 6.486 -3.557 1.00 52.00 81 GLY A CA 1
ATOM 607 C C . GLY A 1 81 ? 14.654 7.970 -3.857 1.00 52.00 81 GLY A C 1
ATOM 608 O O . GLY A 1 81 ? 15.569 8.622 -4.342 1.00 52.00 81 GLY A O 1
ATOM 609 N N . PHE A 1 82 ? 13.494 8.534 -3.496 1.00 50.94 82 PHE A N 1
ATOM 610 C CA . PHE A 1 82 ? 13.210 9.961 -3.673 1.00 50.94 82 PHE A CA 1
ATOM 611 C C . PHE A 1 82 ? 12.482 10.516 -2.447 1.00 50.94 82 PHE A C 1
ATOM 613 O O . PHE A 1 82 ? 11.325 10.191 -2.181 1.00 50.94 82 PHE A O 1
ATOM 620 N N . ALA A 1 83 ? 13.181 11.352 -1.673 1.00 45.03 83 ALA A N 1
ATOM 621 C CA . ALA A 1 83 ? 12.560 12.148 -0.623 1.00 45.03 83 ALA A CA 1
ATOM 622 C C . ALA A 1 83 ? 11.579 13.148 -1.257 1.00 45.03 83 ALA A C 1
ATOM 624 O O . ALA A 1 83 ? 11.781 13.614 -2.377 1.00 45.03 83 ALA A O 1
ATOM 625 N N . SER A 1 84 ? 10.521 13.471 -0.523 1.00 47.16 84 SER A N 1
ATOM 626 C CA . SER A 1 84 ? 9.330 14.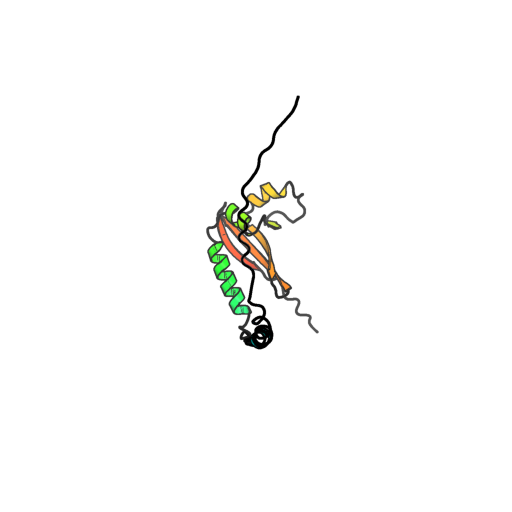259 -0.873 1.00 47.16 84 SER A CA 1
ATOM 627 C C . SER A 1 84 ? 9.558 15.727 -1.305 1.00 47.16 84 SER A C 1
ATOM 629 O O . SER A 1 84 ? 8.714 16.577 -1.043 1.00 47.16 84 SER A O 1
ATOM 631 N N . MET A 1 85 ? 10.686 16.054 -1.943 1.00 46.56 85 MET A N 1
ATOM 632 C CA . MET A 1 85 ? 11.031 17.391 -2.450 1.00 46.56 85 MET A CA 1
ATOM 633 C C . MET A 1 85 ? 11.198 17.452 -3.977 1.00 46.56 85 MET A C 1
ATOM 635 O O . MET A 1 85 ? 11.595 18.491 -4.497 1.00 46.56 85 MET A O 1
ATOM 639 N N . ALA A 1 86 ? 10.894 16.384 -4.721 1.00 47.47 86 ALA A N 1
ATOM 640 C CA . ALA A 1 86 ? 10.852 16.477 -6.179 1.00 47.47 86 ALA A CA 1
ATOM 641 C C . ALA A 1 86 ? 9.507 17.093 -6.630 1.00 47.47 86 ALA A C 1
ATOM 643 O O . ALA A 1 86 ? 8.456 16.673 -6.141 1.00 47.47 86 ALA A O 1
ATOM 644 N N . PRO A 1 87 ? 9.501 18.079 -7.549 1.00 49.09 87 PRO A N 1
ATOM 645 C CA . PRO A 1 87 ? 8.278 18.646 -8.114 1.00 49.09 87 PRO A CA 1
ATOM 646 C C . PRO A 1 87 ? 7.335 17.543 -8.616 1.00 49.09 87 PRO A C 1
ATOM 648 O O . PRO A 1 87 ? 7.780 16.609 -9.283 1.00 49.09 87 PRO A O 1
ATOM 651 N N . ALA A 1 88 ? 6.030 17.661 -8.346 1.00 53.28 88 ALA A N 1
ATOM 652 C CA . ALA A 1 88 ? 5.014 16.643 -8.662 1.00 53.28 88 ALA A CA 1
ATOM 653 C C . ALA A 1 88 ? 4.998 16.174 -10.138 1.00 53.28 88 ALA A C 1
ATOM 655 O O . ALA A 1 88 ? 4.528 15.071 -10.429 1.00 53.28 88 ALA A O 1
ATOM 656 N N . MET A 1 89 ? 5.543 16.982 -11.059 1.00 46.72 89 MET A N 1
ATOM 657 C CA . MET A 1 89 ? 5.693 16.633 -12.477 1.00 46.72 89 MET A CA 1
ATOM 658 C C . MET A 1 89 ? 6.840 15.648 -12.767 1.00 46.72 89 MET A C 1
ATOM 660 O O . MET A 1 89 ? 6.741 14.895 -13.727 1.00 46.72 89 MET A O 1
ATOM 664 N N . LEU A 1 90 ? 7.896 15.604 -11.944 1.00 48.66 90 LEU A N 1
ATOM 665 C CA . LEU A 1 90 ? 9.007 14.646 -12.078 1.00 48.66 90 LEU A CA 1
ATOM 666 C C . LEU A 1 90 ? 8.763 13.352 -11.283 1.00 48.66 90 LEU A C 1
ATOM 668 O O . LEU A 1 90 ? 9.338 12.313 -11.590 1.00 48.66 90 LEU A O 1
ATOM 672 N N . MET A 1 91 ? 7.871 13.381 -10.286 1.00 52.97 91 MET A N 1
ATOM 673 C CA . MET A 1 91 ? 7.597 12.208 -9.446 1.00 52.97 91 MET A CA 1
ATOM 674 C C . MET A 1 91 ? 6.840 11.087 -10.169 1.00 52.97 91 MET A C 1
ATOM 676 O O . MET A 1 91 ? 6.972 9.933 -9.777 1.00 52.97 91 MET A O 1
ATOM 680 N N . HIS A 1 92 ? 6.068 11.377 -11.222 1.00 55.66 92 HIS A N 1
ATOM 681 C CA . HIS A 1 92 ? 5.228 10.358 -11.866 1.00 55.66 92 HIS A CA 1
ATOM 682 C C . HIS A 1 92 ? 6.033 9.285 -12.617 1.00 55.66 92 HIS A C 1
ATOM 684 O O . HIS A 1 92 ? 5.695 8.104 -12.528 1.00 55.66 92 HIS A O 1
ATOM 690 N N . SER A 1 93 ? 7.102 9.659 -13.328 1.00 60.03 93 SER A N 1
ATOM 691 C CA . SER A 1 93 ? 7.917 8.699 -14.088 1.00 60.03 93 SER A CA 1
ATOM 692 C C . SER A 1 93 ? 8.859 7.890 -13.198 1.00 60.03 93 SER A C 1
ATOM 694 O O . SER A 1 93 ? 9.056 6.698 -13.436 1.00 60.03 93 SER A O 1
ATOM 696 N N . ASP A 1 94 ? 9.410 8.512 -12.155 1.00 65.44 94 ASP A N 1
ATOM 697 C CA . ASP A 1 94 ? 10.410 7.870 -11.299 1.00 65.44 94 ASP A CA 1
ATOM 698 C C . ASP A 1 94 ? 9.779 7.053 -10.167 1.00 65.44 94 ASP A C 1
ATOM 700 O O . ASP A 1 94 ? 10.273 5.968 -9.847 1.00 65.44 94 ASP A O 1
ATOM 704 N N . ALA A 1 95 ? 8.621 7.469 -9.636 1.00 65.50 95 ALA A N 1
ATOM 705 C CA . ALA A 1 95 ? 7.874 6.646 -8.684 1.00 65.50 95 ALA A CA 1
ATOM 706 C C . ALA A 1 95 ? 7.409 5.328 -9.321 1.00 65.50 95 ALA A C 1
ATOM 708 O O . ALA A 1 95 ? 7.426 4.291 -8.656 1.00 65.50 95 ALA A O 1
ATOM 709 N N . ALA A 1 96 ? 7.074 5.327 -10.618 1.00 75.06 96 ALA A N 1
ATOM 710 C CA . ALA A 1 96 ? 6.721 4.109 -11.348 1.00 75.06 96 ALA A CA 1
ATOM 711 C C . ALA A 1 96 ? 7.870 3.083 -11.373 1.00 75.06 96 ALA A C 1
ATOM 713 O O . ALA A 1 96 ? 7.629 1.875 -11.360 1.00 75.06 96 ALA A O 1
ATOM 714 N N . ARG A 1 97 ? 9.128 3.539 -11.347 1.00 82.88 97 ARG A N 1
ATOM 715 C CA . ARG A 1 97 ? 10.318 2.672 -11.366 1.00 82.88 97 ARG A CA 1
ATOM 716 C C . ARG A 1 97 ? 10.784 2.235 -9.984 1.00 82.88 97 ARG A C 1
ATOM 718 O O . ARG A 1 97 ? 11.518 1.257 -9.885 1.00 82.88 97 ARG A O 1
ATOM 725 N N . ALA A 1 98 ? 10.349 2.908 -8.925 1.00 86.44 98 ALA A N 1
ATOM 726 C CA . ALA A 1 98 ? 10.788 2.583 -7.579 1.00 86.44 98 ALA A CA 1
ATOM 727 C C . ALA A 1 98 ? 10.428 1.145 -7.175 1.00 86.44 98 ALA A C 1
ATOM 729 O O . ALA A 1 98 ? 9.337 0.647 -7.471 1.00 86.44 98 ALA A O 1
ATOM 730 N N . ALA A 1 99 ? 11.351 0.493 -6.469 1.00 92.00 99 ALA A N 1
ATOM 731 C CA . ALA A 1 99 ? 11.155 -0.856 -5.945 1.00 92.00 99 ALA A CA 1
ATOM 732 C C . ALA A 1 99 ? 10.276 -0.877 -4.686 1.00 92.00 99 ALA A C 1
ATOM 734 O O . ALA A 1 99 ? 9.765 -1.925 -4.324 1.00 92.00 99 ALA A O 1
ATOM 735 N N . THR A 1 100 ? 10.060 0.262 -4.023 1.00 93.31 100 THR A N 1
ATOM 736 C CA . THR A 1 100 ? 9.272 0.314 -2.785 1.00 93.31 100 THR A CA 1
ATOM 737 C C . THR A 1 100 ? 8.369 1.533 -2.766 1.00 93.31 100 THR A C 1
ATOM 739 O O . THR A 1 100 ? 8.834 2.651 -2.998 1.00 93.31 100 THR A O 1
ATOM 742 N N . TRP A 1 101 ? 7.097 1.326 -2.429 1.00 94.00 101 TRP A N 1
ATOM 743 C CA . TRP A 1 101 ? 6.087 2.372 -2.273 1.00 94.00 101 TRP A CA 1
ATOM 744 C C . TRP A 1 101 ? 5.578 2.463 -0.837 1.00 94.00 101 TRP A C 1
ATOM 746 O O . TRP A 1 101 ? 5.478 1.454 -0.138 1.00 94.00 101 TRP A O 1
ATOM 756 N N . TYR A 1 102 ? 5.222 3.680 -0.424 1.00 92.25 102 TYR A N 1
ATOM 757 C CA . TYR A 1 102 ? 4.695 3.988 0.902 1.00 92.25 102 TYR A CA 1
ATOM 758 C C . TYR A 1 102 ? 3.310 4.630 0.800 1.00 92.25 102 TYR A C 1
ATOM 760 O O . TYR A 1 102 ? 3.125 5.653 0.135 1.00 92.25 102 TYR A O 1
ATOM 768 N N . TYR A 1 103 ? 2.354 4.053 1.525 1.00 91.56 103 TYR A N 1
ATOM 769 C CA . TYR A 1 103 ? 0.968 4.500 1.589 1.00 91.56 103 TYR A CA 1
ATOM 770 C C . TYR A 1 103 ? 0.578 4.818 3.036 1.00 91.56 103 TYR A C 1
ATOM 772 O O . TYR A 1 103 ? 0.508 3.905 3.865 1.00 91.56 103 TYR A O 1
ATOM 780 N N . PRO A 1 104 ? 0.319 6.090 3.381 1.00 90.25 104 PRO A N 1
ATOM 781 C CA . PRO A 1 104 ? -0.197 6.431 4.696 1.00 90.25 104 PRO A CA 1
ATOM 782 C C . PRO A 1 104 ? -1.633 5.916 4.835 1.00 90.25 104 PRO A C 1
ATOM 784 O O . PRO A 1 104 ? -2.513 6.239 4.042 1.00 90.25 104 PRO A O 1
ATOM 787 N N . LEU A 1 105 ? -1.874 5.125 5.874 1.00 88.06 105 LEU A N 1
ATOM 788 C CA . LEU A 1 105 ? -3.189 4.620 6.237 1.00 88.06 105 LEU A CA 1
ATOM 789 C C . LEU A 1 105 ? -3.673 5.340 7.497 1.00 88.06 105 LEU A C 1
ATOM 791 O O . LEU A 1 105 ? -3.033 5.293 8.554 1.00 88.06 105 LEU A O 1
ATOM 795 N N . TRP A 1 106 ? -4.835 5.985 7.398 1.00 78.56 106 TRP A N 1
ATOM 796 C CA . TRP A 1 106 ? -5.538 6.526 8.558 1.00 78.56 106 TRP A CA 1
ATOM 797 C C . TRP A 1 106 ? -6.450 5.465 9.155 1.00 78.56 106 TRP A C 1
ATOM 799 O O . TRP A 1 106 ? -7.420 5.030 8.534 1.00 78.56 106 TRP A O 1
ATOM 809 N N . ARG A 1 107 ? -6.157 5.059 10.392 1.00 73.25 107 ARG A N 1
ATOM 810 C CA . ARG A 1 107 ? -7.029 4.158 11.143 1.00 73.25 107 ARG A CA 1
ATOM 811 C C . ARG A 1 107 ? -8.066 4.963 11.921 1.00 73.25 107 ARG A C 1
ATOM 813 O O . ARG A 1 107 ? -7.782 6.052 12.414 1.00 73.25 107 ARG A O 1
ATOM 820 N N . ARG A 1 108 ? -9.267 4.397 12.090 1.00 69.12 108 ARG A N 1
ATOM 821 C CA . ARG A 1 108 ? -10.360 5.017 12.870 1.00 69.12 108 ARG A CA 1
ATOM 822 C C . ARG A 1 108 ? -9.980 5.322 14.321 1.00 69.12 108 ARG A C 1
ATOM 824 O O . ARG A 1 108 ? -10.558 6.221 14.913 1.00 69.12 108 ARG A O 1
ATOM 831 N N . SER A 1 109 ? -8.997 4.611 14.871 1.00 68.88 109 SER A N 1
ATOM 832 C CA . SER A 1 109 ? -8.442 4.848 16.208 1.00 68.88 109 SER A CA 1
ATOM 833 C C . SER A 1 109 ? -7.566 6.107 16.306 1.00 68.88 109 SER A C 1
ATOM 835 O O . SER A 1 109 ? -7.007 6.373 17.365 1.00 68.88 109 SER A O 1
ATOM 837 N N . GLY A 1 110 ? -7.382 6.859 15.214 1.00 74.00 110 GLY A N 1
ATOM 838 C CA . GLY A 1 110 ? -6.470 8.005 15.158 1.00 74.00 110 GLY A CA 1
ATOM 839 C C . GLY A 1 110 ? -4.994 7.610 15.045 1.00 74.00 110 GLY A C 1
ATOM 840 O O . GLY A 1 110 ? -4.134 8.478 14.892 1.00 74.00 110 GLY A O 1
ATOM 841 N N . GLN A 1 111 ? -4.682 6.311 15.072 1.00 75.88 111 GLN A N 1
ATOM 842 C CA . GLN A 1 111 ? -3.333 5.816 14.831 1.00 75.88 111 GLN A CA 1
ATOM 843 C C . GLN A 1 111 ? -3.003 5.908 13.341 1.00 75.88 111 GLN A C 1
ATOM 845 O O . GLN A 1 111 ? -3.752 5.440 12.480 1.00 75.88 111 GLN A O 1
ATOM 850 N N . ARG A 1 112 ? -1.859 6.521 13.040 1.00 82.81 112 ARG A N 1
ATOM 851 C CA . ARG A 1 112 ? -1.284 6.512 11.695 1.00 82.81 112 ARG A CA 1
ATOM 852 C C . ARG A 1 112 ? -0.574 5.180 11.504 1.00 82.81 112 ARG A C 1
ATOM 854 O O . ARG A 1 112 ? 0.127 4.745 12.407 1.00 82.81 112 ARG A O 1
ATOM 861 N N . ALA A 1 113 ? -0.747 4.547 10.357 1.00 88.31 113 ALA A N 1
ATOM 862 C CA . ALA A 1 113 ? 0.077 3.425 9.928 1.00 88.31 113 ALA A CA 1
ATOM 863 C C . ALA A 1 113 ? 0.591 3.714 8.517 1.00 88.31 113 ALA A C 1
ATOM 865 O O . ALA A 1 113 ? 0.035 4.556 7.814 1.00 88.31 113 ALA A O 1
ATOM 866 N N . VAL A 1 114 ? 1.657 3.045 8.101 1.00 90.88 114 VAL A N 1
ATOM 867 C CA . VAL A 1 114 ? 2.192 3.155 6.744 1.00 90.88 114 VAL A CA 1
ATOM 868 C C . VAL A 1 114 ? 2.251 1.761 6.153 1.00 90.88 114 VAL A C 1
ATOM 870 O O . VAL A 1 114 ? 2.946 0.891 6.675 1.00 90.88 114 VAL A O 1
ATOM 873 N N . LEU A 1 115 ? 1.507 1.546 5.075 1.00 92.88 115 LEU A N 1
ATOM 874 C CA . LEU A 1 115 ? 1.639 0.357 4.253 1.00 92.88 115 LEU A CA 1
ATOM 875 C C . LEU A 1 115 ? 2.851 0.542 3.342 1.00 92.88 115 LEU A C 1
ATOM 877 O O . LEU A 1 115 ? 2.918 1.489 2.562 1.00 92.88 115 LEU A O 1
ATOM 881 N N . VAL A 1 116 ? 3.803 -0.368 3.463 1.00 94.38 116 VAL A N 1
ATOM 882 C CA . VAL A 1 116 ? 4.987 -0.455 2.616 1.00 94.38 116 VAL A CA 1
ATOM 883 C C . VAL A 1 116 ? 4.773 -1.607 1.658 1.00 94.38 116 VAL A C 1
ATOM 885 O O . VAL A 1 116 ? 4.489 -2.715 2.106 1.00 94.38 116 VAL A O 1
ATOM 888 N N . VAL A 1 117 ? 4.912 -1.361 0.361 1.00 95.69 117 VAL A N 1
ATOM 889 C CA . VAL A 1 117 ? 4.824 -2.401 -0.667 1.00 95.69 117 VAL A CA 1
ATOM 890 C C . VAL A 1 117 ? 6.155 -2.473 -1.390 1.00 95.69 117 VAL A C 1
ATOM 892 O O . VAL A 1 117 ? 6.629 -1.458 -1.897 1.00 95.69 117 VAL A O 1
ATOM 895 N N . GLN A 1 118 ? 6.756 -3.658 -1.415 1.00 95.25 118 GLN A N 1
ATOM 896 C CA . GLN A 1 118 ? 7.992 -3.930 -2.139 1.00 95.25 118 GLN A CA 1
ATOM 897 C C . GLN A 1 118 ? 7.675 -4.658 -3.438 1.00 95.25 118 GLN A C 1
ATOM 899 O O . GLN A 1 118 ? 6.889 -5.609 -3.468 1.00 95.25 118 GLN A O 1
ATOM 904 N N . PHE A 1 119 ? 8.322 -4.218 -4.503 1.00 95.31 119 PHE A N 1
ATOM 905 C CA . PHE A 1 119 ? 8.162 -4.689 -5.860 1.00 95.31 119 PHE A CA 1
ATOM 906 C C . PHE A 1 119 ? 9.460 -5.308 -6.346 1.00 95.31 119 PHE A C 1
ATOM 908 O O . PHE A 1 119 ? 10.549 -4.780 -6.132 1.00 95.31 119 PHE A O 1
ATOM 915 N N . ASP A 1 120 ? 9.307 -6.398 -7.074 1.00 95.62 120 ASP A N 1
ATOM 916 C CA . ASP A 1 120 ? 10.322 -6.916 -7.970 1.00 95.62 120 ASP A CA 1
ATOM 917 C C . ASP A 1 120 ? 9.844 -6.606 -9.386 1.00 95.62 120 ASP A C 1
ATOM 919 O O . ASP A 1 120 ? 8.811 -7.112 -9.835 1.00 95.62 120 ASP A O 1
ATOM 923 N N . HIS A 1 121 ? 10.557 -5.694 -10.045 1.00 93.25 121 HIS A N 1
ATOM 924 C CA . HIS A 1 121 ? 10.134 -5.062 -11.291 1.00 93.25 121 HIS A CA 1
ATOM 925 C C . HIS A 1 121 ? 8.767 -4.358 -11.148 1.00 93.25 121 HIS A C 1
ATOM 927 O O . HIS A 1 121 ? 8.679 -3.269 -10.569 1.00 93.25 121 HIS A O 1
ATOM 933 N N . ASP A 1 122 ? 7.708 -4.973 -11.679 1.00 95.25 122 ASP A N 1
ATOM 934 C CA . ASP A 1 122 ? 6.346 -4.433 -11.691 1.00 95.25 122 ASP A CA 1
ATOM 935 C C . ASP A 1 122 ? 5.390 -5.195 -10.762 1.00 95.25 122 ASP A C 1
ATOM 937 O O . ASP A 1 122 ? 4.236 -4.804 -10.624 1.00 95.25 122 ASP A O 1
ATOM 941 N N . VAL A 1 123 ? 5.854 -6.265 -10.104 1.00 96.81 123 VAL A N 1
ATOM 942 C CA . VAL A 1 123 ? 5.020 -7.183 -9.312 1.00 96.81 123 VAL A CA 1
ATOM 943 C C . VAL A 1 123 ? 5.341 -7.056 -7.827 1.00 96.81 123 VAL A C 1
ATOM 945 O O . VAL A 1 123 ? 6.500 -7.135 -7.421 1.00 96.81 123 VAL A O 1
ATOM 948 N N . ALA A 1 124 ? 4.314 -6.893 -6.994 1.00 97.25 124 ALA A N 1
ATOM 949 C CA . ALA A 1 124 ? 4.476 -6.824 -5.547 1.00 97.25 124 ALA A CA 1
ATOM 950 C C . ALA A 1 124 ? 4.924 -8.178 -4.969 1.00 97.25 124 ALA A C 1
ATOM 952 O O . ALA A 1 124 ? 4.254 -9.201 -5.136 1.00 97.25 124 ALA A O 1
ATOM 953 N N . ARG A 1 125 ? 6.060 -8.177 -4.266 1.00 97.44 125 ARG A N 1
ATOM 954 C CA . ARG A 1 125 ? 6.665 -9.359 -3.626 1.00 97.44 125 ARG A CA 1
ATOM 955 C C . ARG A 1 125 ? 6.491 -9.396 -2.127 1.00 97.44 125 ARG A C 1
ATOM 957 O O . ARG A 1 125 ? 6.454 -10.485 -1.565 1.00 97.44 125 ARG A O 1
ATOM 964 N N . ASP A 1 126 ? 6.399 -8.232 -1.495 1.00 96.75 126 ASP A N 1
ATOM 965 C CA . ASP A 1 126 ? 6.125 -8.145 -0.070 1.00 96.75 126 ASP A CA 1
ATOM 966 C C . ASP A 1 126 ? 5.282 -6.917 0.266 1.00 96.75 126 ASP A C 1
ATOM 968 O O . ASP A 1 126 ? 5.263 -5.920 -0.460 1.00 96.75 126 ASP A O 1
ATOM 972 N N . ALA A 1 127 ? 4.578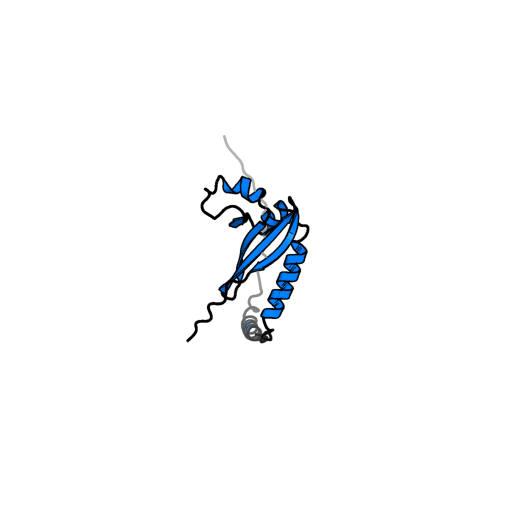 -7.001 1.388 1.00 96.19 127 ALA A N 1
ATOM 973 C CA . ALA A 1 127 ? 3.854 -5.883 1.958 1.00 96.19 127 ALA A CA 1
ATOM 974 C C . ALA A 1 127 ? 3.959 -5.925 3.481 1.00 96.19 127 ALA A C 1
ATOM 976 O O . ALA A 1 127 ? 3.726 -6.964 4.105 1.00 96.19 127 ALA A O 1
ATOM 977 N N . MET A 1 128 ? 4.275 -4.778 4.075 1.00 94.75 128 MET A N 1
ATOM 978 C CA . MET A 1 128 ? 4.483 -4.615 5.511 1.00 94.75 128 MET A CA 1
ATOM 979 C C . MET A 1 128 ? 3.667 -3.435 6.030 1.00 94.75 128 MET A C 1
ATOM 981 O O . MET A 1 128 ? 3.498 -2.433 5.338 1.00 94.75 128 MET A O 1
ATOM 985 N N . LEU A 1 129 ? 3.187 -3.531 7.268 1.00 91.62 129 LEU A N 1
ATOM 986 C CA . LEU A 1 129 ? 2.494 -2.436 7.939 1.00 91.62 129 LEU A CA 1
ATOM 987 C C . LEU A 1 129 ? 3.378 -1.869 9.048 1.00 91.62 129 LEU A C 1
ATOM 989 O O . LEU A 1 129 ? 3.580 -2.502 10.085 1.00 91.62 129 LEU A O 1
ATOM 993 N N . LEU A 1 130 ? 3.895 -0.665 8.831 1.00 88.50 130 LEU A N 1
ATOM 994 C CA . LEU A 1 130 ? 4.678 0.060 9.819 1.00 88.50 130 LEU A CA 1
ATOM 995 C C . LEU A 1 130 ? 3.757 0.900 10.695 1.00 88.50 130 LEU A C 1
ATOM 997 O O . LEU A 1 130 ? 2.887 1.622 10.206 1.00 88.50 130 LEU A O 1
ATOM 1001 N N . HIS A 1 131 ? 3.988 0.835 12.000 1.00 84.56 131 HIS A N 1
ATOM 1002 C CA . HIS A 1 131 ? 3.340 1.708 12.964 1.00 84.56 131 HIS A CA 1
ATOM 1003 C C . HIS A 1 131 ? 4.395 2.684 13.492 1.00 84.56 131 HIS A C 1
ATOM 1005 O O . HIS A 1 131 ? 5.483 2.241 13.868 1.00 84.56 131 HIS A O 1
ATOM 1011 N N . PRO A 1 132 ? 4.116 3.997 13.522 1.00 78.06 132 PRO A N 1
ATOM 1012 C CA . PRO A 1 132 ? 4.980 4.934 14.208 1.00 78.06 132 PRO A CA 1
ATOM 1013 C C . PRO A 1 132 ? 5.044 4.543 15.689 1.00 78.06 132 PRO A C 1
ATOM 1015 O O . PRO A 1 132 ? 4.066 4.001 16.223 1.00 78.06 132 PRO A O 1
ATOM 1018 N N . PRO A 1 133 ? 6.172 4.813 16.364 1.00 75.19 133 PRO A N 1
ATOM 1019 C CA . PRO A 1 133 ? 6.279 4.555 17.789 1.00 75.19 133 PRO A CA 1
ATOM 1020 C C . PRO A 1 133 ? 5.119 5.253 18.496 1.00 75.19 133 PRO A C 1
ATOM 1022 O O . PRO A 1 133 ? 4.884 6.448 18.300 1.00 75.19 133 PRO A O 1
ATOM 1025 N N . SER A 1 134 ? 4.356 4.501 19.293 1.00 72.06 134 SER A N 1
ATOM 1026 C CA . SER A 1 134 ? 3.329 5.104 20.131 1.00 72.06 134 SER A CA 1
ATOM 1027 C C . SER A 1 134 ? 4.044 6.055 21.079 1.00 72.06 134 SER A C 1
ATOM 1029 O O . SER A 1 134 ? 4.815 5.599 21.926 1.00 72.06 134 SER A O 1
ATOM 1031 N N . THR A 1 135 ? 3.808 7.357 20.946 1.00 64.69 135 THR A N 1
ATOM 1032 C CA . THR A 1 135 ? 4.207 8.355 21.938 1.00 64.69 135 THR A CA 1
ATOM 1033 C C . THR A 1 135 ? 3.381 8.118 23.196 1.00 64.69 135 THR A C 1
ATOM 1035 O O . THR A 1 135 ? 2.414 8.815 23.494 1.00 64.69 135 THR A O 1
ATOM 1038 N N . ARG A 1 136 ? 3.734 7.063 23.935 1.00 61.72 136 ARG A N 1
ATOM 1039 C CA . ARG A 1 136 ? 3.291 6.845 25.302 1.00 61.72 136 ARG A CA 1
ATOM 1040 C C . ARG A 1 136 ? 3.879 8.016 26.074 1.00 61.72 136 ARG A C 1
ATOM 1042 O O . ARG A 1 136 ? 5.079 8.030 26.326 1.00 61.72 136 ARG A O 1
ATOM 1049 N N . ARG A 1 137 ? 3.065 9.043 26.340 1.00 59.72 137 ARG A N 1
ATOM 1050 C CA . ARG A 1 137 ? 3.463 10.135 27.230 1.00 59.72 137 ARG A CA 1
ATOM 1051 C C . ARG A 1 137 ? 3.878 9.474 28.540 1.00 59.72 137 ARG A C 1
ATOM 1053 O O . ARG A 1 137 ? 3.030 8.892 29.209 1.00 59.72 137 ARG A O 1
ATOM 1060 N N . MET A 1 138 ? 5.172 9.486 28.835 1.00 57.94 138 MET A N 1
ATOM 1061 C CA . MET A 1 138 ? 5.646 9.249 30.189 1.00 57.94 138 MET A CA 1
ATOM 1062 C C . MET A 1 138 ? 5.093 10.419 31.003 1.00 57.94 138 MET A C 1
ATOM 1064 O O . MET A 1 138 ? 5.450 11.568 30.740 1.00 57.94 138 MET A O 1
ATOM 1068 N N . GLN A 1 139 ? 4.104 10.125 31.841 1.00 59.25 139 GLN A N 1
ATOM 1069 C CA . GLN A 1 139 ? 3.653 11.003 32.915 1.00 59.25 139 GLN A CA 1
ATOM 1070 C C . GLN A 1 139 ? 4.314 10.539 34.202 1.00 59.25 139 GLN A C 1
ATOM 1072 O O . GLN A 1 139 ? 4.473 9.302 34.340 1.00 59.25 139 GLN A O 1
#

Nearest PDB structures (foldseek):
  8fm9-assembly1_A  TM=7.478E-01  e=2.602E+00  Flock House virus
  6xz5-assembly1_A  TM=5.104E-01  e=2.038E+00  Yersinia pseudotuberculosis YPIII
  6fof-assembly2_A  TM=6.143E-01  e=7.803E+00  Homo sapiens

Solvent-accessible surface area (backbone atoms only — not comparable to full-atom values): 9046 Å² total; per-residue (Å²): 133,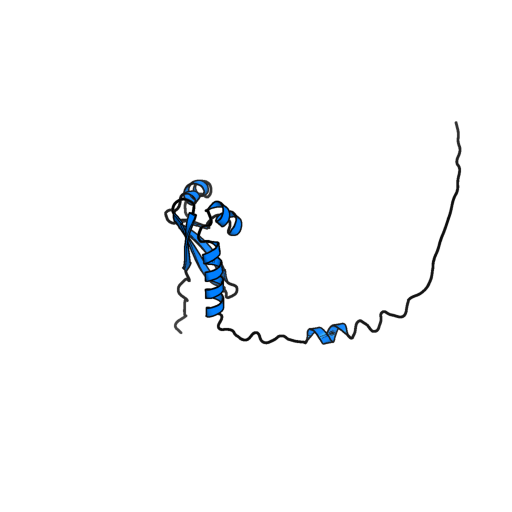88,85,84,89,79,88,86,83,88,77,87,78,85,84,82,86,86,83,94,82,78,80,78,73,64,68,70,65,65,65,67,68,78,71,71,67,86,63,76,66,73,84,61,63,63,72,57,58,53,49,55,54,46,53,54,50,38,62,64,45,46,70,33,38,57,70,59,50,32,72,73,73,41,78,68,82,40,28,64,94,51,72,96,77,63,57,79,85,62,42,62,69,54,49,71,66,32,43,30,37,34,40,82,40,84,42,95,85,72,49,61,33,33,43,36,39,32,34,59,80,57,30,26,72,46,64,46,79,46,65,68,82,78,83,72,76,85,125